Protein AF-A0A7G6T5M0-F1 (afdb_monomer_lite)

InterPro domains:
  IPR036237 Xylose isomerase-like superfamily [SSF51658] (1-96)

Sequence (102 aa):
MHDTFHHHIAGEAEFFPEWTGIVHISGVVDPSLAPEEMKDGHRILVDEADRLWNVEQIKTLVAMGYKGAYSYECFAPSVHADENIEASLKTSIKLIENSAAQ

pLDDT: mean 96.94, std 5.05, range [55.69, 98.81]

Secondary structure (DSSP, 8-state):
-EEHHHHHHTT-----GGG-S-EEE-B---TT--GGG--GGG-B---TT-SS-HHHHHHHHHHTT--S-EEE----HHHHT-TTHHHHHHHHHHHHHHHHT-

Radius of gyration: 13.18 Å; chains: 1; bounding box: 34×26×32 Å

Organism: NCBI:txid28104

Foldseek 3Di:
DAELLVCQLVVHDDDDLVPDQEYEDFFAQPPVDDSPRDDLQRTHQDDPRGPSPRLVNVLVSVVVPRDHYYHYDHDHVCCVPDPPNVVVNVNSVVRSVVSNVD

Structure (mmCIF, N/CA/C/O backbone):
data_AF-A0A7G6T5M0-F1
#
_entry.id   AF-A0A7G6T5M0-F1
#
loop_
_atom_site.group_PDB
_atom_site.id
_atom_site.type_symbol
_atom_site.label_atom_id
_atom_site.label_alt_id
_atom_site.label_comp_id
_atom_site.label_asym_id
_atom_site.label_entity_id
_atom_site.label_seq_id
_atom_site.pdbx_PDB_ins_code
_atom_site.Cartn_x
_atom_site.Cartn_y
_atom_site.Cartn_z
_atom_site.occupancy
_atom_site.B_iso_or_equiv
_atom_site.auth_seq_id
_atom_site.auth_comp_id
_atom_site.auth_asym_id
_atom_site.auth_atom_id
_atom_site.pdbx_PDB_model_num
ATOM 1 N N . MET A 1 1 ? -3.849 -12.508 6.252 1.00 93.00 1 MET A N 1
ATOM 2 C CA . MET A 1 1 ? -3.062 -11.320 5.858 1.00 93.00 1 MET A CA 1
ATOM 3 C C . MET A 1 1 ? -3.775 -10.723 4.667 1.00 93.00 1 MET A C 1
ATOM 5 O O . MET A 1 1 ? -4.184 -11.500 3.815 1.00 93.00 1 MET A O 1
ATOM 9 N N . HIS A 1 2 ? -3.946 -9.406 4.635 1.00 98.38 2 HIS A N 1
ATOM 10 C CA . HIS A 1 2 ? -4.407 -8.691 3.443 1.00 98.38 2 HIS A CA 1
ATOM 11 C C . HIS A 1 2 ? -3.209 -7.942 2.874 1.00 98.38 2 HIS A C 1
ATOM 13 O O . HIS A 1 2 ? -2.571 -7.196 3.605 1.00 98.38 2 HIS A O 1
ATOM 19 N N . ASP A 1 3 ? -2.878 -8.148 1.612 1.00 98.56 3 ASP A N 1
ATOM 20 C CA . ASP A 1 3 ? -1.815 -7.409 0.932 1.00 98.56 3 ASP A CA 1
ATOM 21 C C . ASP A 1 3 ? -2.456 -6.670 -0.239 1.00 98.56 3 ASP A C 1
ATOM 23 O O . ASP A 1 3 ? -3.070 -7.302 -1.101 1.00 98.56 3 ASP A O 1
ATOM 27 N N . THR A 1 4 ? -2.351 -5.339 -0.249 1.00 98.56 4 THR A N 1
ATOM 28 C CA . THR A 1 4 ? -3.034 -4.509 -1.245 1.00 98.56 4 THR A CA 1
ATOM 29 C C . THR A 1 4 ? -2.549 -4.756 -2.668 1.00 98.56 4 THR A C 1
ATOM 31 O O . THR A 1 4 ? -3.347 -4.650 -3.600 1.00 98.56 4 THR A O 1
ATOM 34 N N . PHE A 1 5 ? -1.282 -5.144 -2.840 1.00 98.62 5 PHE A N 1
ATOM 35 C CA . PHE A 1 5 ? -0.720 -5.522 -4.131 1.00 98.62 5 PHE A CA 1
ATOM 36 C C . PHE A 1 5 ? -1.321 -6.840 -4.616 1.00 98.62 5 PHE A C 1
ATOM 38 O O . PHE A 1 5 ? -1.880 -6.895 -5.709 1.00 98.62 5 PHE A O 1
ATOM 45 N N . HIS A 1 6 ? -1.265 -7.885 -3.786 1.00 98.38 6 HIS A N 1
ATOM 46 C CA . HIS A 1 6 ? -1.775 -9.209 -4.152 1.00 98.38 6 HIS A CA 1
ATOM 47 C C . HIS A 1 6 ? -3.292 -9.214 -4.361 1.00 98.38 6 HIS A C 1
ATOM 49 O O . HIS A 1 6 ? -3.777 -9.845 -5.297 1.00 98.38 6 HIS A O 1
ATOM 55 N N . HIS A 1 7 ? -4.032 -8.481 -3.528 1.00 98.31 7 HIS A N 1
ATOM 56 C CA . HIS A 1 7 ? -5.474 -8.310 -3.680 1.00 98.31 7 HIS A CA 1
ATOM 57 C C . HIS A 1 7 ? -5.817 -7.646 -5.024 1.00 98.31 7 HIS A C 1
ATOM 59 O O . HIS A 1 7 ? -6.681 -8.139 -5.748 1.00 98.31 7 HIS A O 1
ATOM 65 N N . HIS A 1 8 ? -5.079 -6.593 -5.406 1.00 98.00 8 HIS A N 1
ATOM 66 C CA . HIS A 1 8 ? -5.267 -5.906 -6.684 1.00 98.00 8 HIS A CA 1
ATOM 67 C C . HIS A 1 8 ? -4.986 -6.813 -7.889 1.00 98.00 8 HIS A C 1
ATOM 69 O O . HIS A 1 8 ? -5.839 -6.946 -8.764 1.00 98.00 8 HIS A O 1
ATOM 75 N N . ILE A 1 9 ? -3.813 -7.455 -7.949 1.00 97.06 9 ILE A N 1
ATOM 76 C CA . ILE A 1 9 ? -3.435 -8.264 -9.123 1.00 97.06 9 ILE A CA 1
ATOM 77 C C . ILE A 1 9 ? -4.269 -9.543 -9.258 1.00 97.06 9 ILE A C 1
ATOM 79 O O . ILE A 1 9 ? -4.402 -10.072 -10.357 1.00 97.06 9 ILE A O 1
ATOM 83 N N . ALA A 1 10 ? -4.841 -10.043 -8.158 1.00 96.50 10 ALA A N 1
ATOM 84 C CA . ALA A 1 10 ? -5.770 -11.167 -8.191 1.00 96.50 10 ALA A CA 1
ATOM 85 C C . ALA A 1 10 ? -7.157 -10.773 -8.731 1.00 96.50 10 ALA A C 1
ATOM 87 O O . ALA A 1 10 ? -7.953 -11.658 -9.041 1.00 96.50 10 ALA A O 1
ATOM 88 N N . GLY A 1 11 ? -7.459 -9.472 -8.831 1.00 94.88 11 GLY A N 1
ATOM 89 C CA . GLY A 1 11 ? -8.803 -8.985 -9.139 1.00 94.88 11 GLY A CA 1
ATOM 90 C C . GLY A 1 11 ? -9.829 -9.385 -8.075 1.00 94.88 11 GLY A C 1
ATOM 91 O O . GLY A 1 11 ? -11.004 -9.556 -8.397 1.00 94.88 11 GLY A O 1
ATOM 92 N N . GLU A 1 12 ? -9.378 -9.587 -6.834 1.00 93.38 12 GLU A N 1
ATOM 93 C CA . GLU A 1 12 ? -10.237 -9.985 -5.723 1.00 93.38 12 GLU A CA 1
ATOM 94 C C . GLU A 1 12 ? -11.170 -8.828 -5.340 1.00 93.38 12 GLU A C 1
ATOM 96 O O . GLU A 1 12 ? -10.791 -7.659 -5.390 1.00 93.38 12 GLU A O 1
ATOM 101 N N . ALA A 1 13 ? -12.405 -9.157 -4.968 1.00 93.94 13 ALA A N 1
ATOM 102 C CA . ALA A 1 13 ? -13.411 -8.189 -4.538 1.00 93.94 13 ALA A CA 1
ATOM 103 C C . ALA A 1 13 ? -13.820 -8.389 -3.072 1.00 93.94 13 ALA A C 1
ATOM 105 O O . ALA A 1 13 ? -14.414 -7.493 -2.467 1.00 93.94 13 ALA A O 1
ATOM 106 N N . GLU A 1 14 ? -13.532 -9.558 -2.497 1.00 97.06 14 GLU A N 1
ATOM 107 C CA . GLU A 1 14 ? -13.906 -9.902 -1.133 1.00 97.06 14 GLU A CA 1
ATOM 1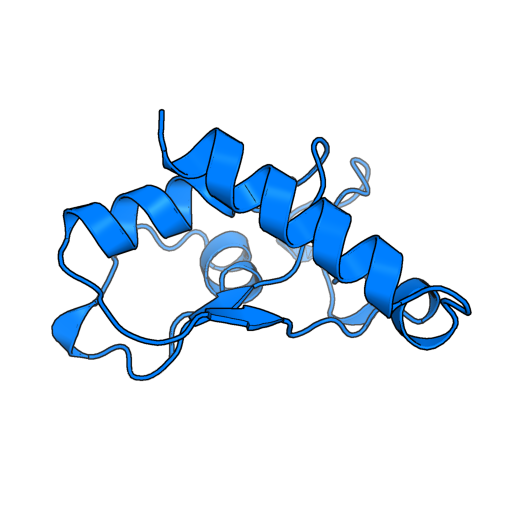08 C C . GLU A 1 14 ? -12.855 -9.439 -0.113 1.00 97.06 14 GLU A C 1
ATOM 110 O O . GLU A 1 14 ? -11.645 -9.547 -0.312 1.00 97.06 14 GLU A O 1
ATOM 115 N N . PHE A 1 15 ? -13.334 -8.945 1.031 1.00 98.19 15 PHE A N 1
ATOM 116 C CA . PHE A 1 15 ? -12.506 -8.489 2.145 1.00 98.19 15 PHE A CA 1
ATOM 117 C C . PHE A 1 15 ? -12.866 -9.266 3.410 1.00 98.19 15 PHE A C 1
ATOM 119 O O . PHE A 1 15 ? -14.039 -9.442 3.739 1.00 98.19 15 PHE A O 1
ATOM 126 N N . PHE A 1 16 ? -11.849 -9.675 4.168 1.00 97.19 16 PHE A N 1
ATOM 127 C CA . PHE A 1 16 ? -12.013 -10.519 5.356 1.00 97.19 16 PHE A CA 1
ATOM 128 C C . PHE A 1 16 ? -11.380 -9.871 6.598 1.00 97.19 16 PHE A C 1
ATOM 130 O O . PHE A 1 16 ? -10.391 -10.385 7.132 1.00 97.19 16 PHE A O 1
ATOM 137 N N . PRO A 1 17 ? -11.901 -8.729 7.080 1.00 96.88 17 PRO A N 1
ATOM 138 C CA . PRO A 1 17 ? -11.287 -7.968 8.171 1.00 96.88 17 PRO A CA 1
ATOM 139 C C . PRO A 1 17 ? -11.199 -8.757 9.485 1.00 96.88 17 PRO A C 1
ATOM 141 O O . PRO A 1 17 ? -10.202 -8.636 10.190 1.00 96.88 17 PRO A O 1
ATOM 144 N N . GLU A 1 18 ? -12.185 -9.607 9.795 1.00 97.06 18 GLU A N 1
ATOM 145 C CA . GLU A 1 18 ? -12.198 -10.429 11.018 1.00 97.06 18 GLU A CA 1
ATOM 146 C C . GLU A 1 18 ? -11.100 -11.505 11.038 1.00 97.06 18 GLU A C 1
ATOM 148 O O . GLU A 1 18 ? -10.659 -11.927 12.107 1.00 97.06 18 GLU A O 1
ATOM 153 N N . TRP A 1 19 ? -10.639 -11.943 9.863 1.00 97.12 19 TRP A N 1
ATOM 154 C CA . TRP A 1 19 ? -9.579 -12.950 9.706 1.00 97.12 19 TRP A CA 1
ATOM 155 C C . TRP A 1 19 ? -8.242 -12.336 9.273 1.00 97.12 19 TRP A C 1
ATOM 157 O O . TRP A 1 19 ? -7.246 -13.037 9.070 1.00 97.12 19 TRP A O 1
ATOM 167 N N . THR A 1 20 ? -8.193 -11.012 9.144 1.00 98.00 20 THR A N 1
ATOM 168 C CA . THR A 1 20 ? -6.981 -10.282 8.791 1.00 98.00 20 THR A CA 1
ATOM 169 C C . THR A 1 20 ? -6.226 -9.916 10.062 1.00 98.00 20 THR A C 1
ATOM 171 O O . THR A 1 20 ? -6.697 -9.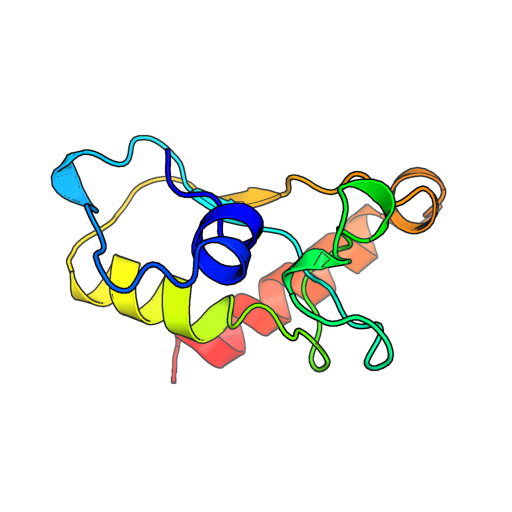130 10.872 1.00 98.00 20 THR A O 1
ATOM 174 N N . GLY A 1 21 ? -5.033 -10.489 10.250 1.00 98.00 21 GLY A N 1
ATOM 175 C CA . GLY A 1 21 ? -4.150 -10.136 11.372 1.00 98.00 21 GLY A CA 1
ATOM 176 C C . GLY A 1 21 ? -3.277 -8.898 11.125 1.00 98.00 21 GLY A C 1
ATOM 177 O O . GLY A 1 21 ? -2.901 -8.216 12.073 1.00 98.00 21 GLY A O 1
ATOM 178 N N . ILE A 1 22 ? -2.944 -8.619 9.861 1.00 98.50 22 ILE A N 1
ATOM 179 C CA . ILE A 1 22 ? -2.158 -7.460 9.420 1.00 98.50 22 ILE A CA 1
ATOM 180 C C . ILE A 1 22 ? -2.500 -7.130 7.964 1.00 98.50 22 ILE A C 1
ATOM 182 O O . ILE A 1 22 ? -2.805 -8.048 7.185 1.00 98.50 22 ILE A O 1
ATOM 186 N N . VAL A 1 23 ? -2.422 -5.844 7.616 1.00 98.69 23 VAL A N 1
ATOM 187 C CA . VAL A 1 23 ? -2.517 -5.356 6.238 1.00 98.69 23 VAL A CA 1
ATOM 188 C C . VAL A 1 23 ? -1.140 -4.890 5.775 1.00 98.69 23 VAL A C 1
ATOM 190 O O . VAL A 1 23 ? -0.524 -4.041 6.421 1.00 98.69 23 VAL A O 1
ATOM 193 N N . HIS A 1 24 ? -0.660 -5.435 4.665 1.00 98.81 24 HIS A N 1
ATOM 194 C CA . HIS A 1 24 ? 0.518 -4.942 3.964 1.00 98.81 24 HIS A CA 1
ATOM 195 C C . HIS A 1 24 ? 0.098 -3.951 2.881 1.00 98.81 24 HIS A C 1
ATOM 197 O O . HIS A 1 24 ? -0.830 -4.220 2.117 1.00 98.81 24 HIS A O 1
ATOM 203 N N . ILE A 1 25 ? 0.780 -2.808 2.837 1.00 98.75 25 ILE A N 1
ATOM 204 C CA . ILE A 1 25 ? 0.560 -1.745 1.858 1.00 98.75 25 ILE A CA 1
ATOM 205 C C . ILE A 1 25 ? 1.831 -1.488 1.052 1.00 98.75 25 ILE A C 1
ATOM 207 O O . ILE A 1 25 ? 2.948 -1.504 1.569 1.00 98.75 25 ILE A O 1
ATOM 211 N N . SER A 1 26 ? 1.655 -1.229 -0.234 1.00 98.75 26 SER A N 1
ATOM 212 C CA . SER A 1 26 ? 2.692 -0.756 -1.151 1.00 98.75 26 SER A CA 1
ATOM 213 C C . SER A 1 26 ? 2.005 -0.079 -2.330 1.00 98.75 26 SER A C 1
ATOM 215 O O . SER A 1 26 ? 0.847 -0.393 -2.589 1.00 98.75 26 SER A O 1
ATOM 217 N N . GLY A 1 27 ? 2.683 0.831 -3.023 1.00 98.62 27 GLY A N 1
ATOM 218 C CA . GLY A 1 27 ? 2.188 1.483 -4.235 1.00 98.62 27 GLY A CA 1
ATOM 219 C C . GLY A 1 27 ? 2.802 0.895 -5.504 1.00 98.62 27 GLY A C 1
ATOM 220 O O . GLY A 1 27 ? 3.912 0.362 -5.475 1.00 98.62 27 GLY A O 1
ATOM 221 N N . VAL A 1 28 ? 2.100 1.024 -6.628 1.00 98.69 28 VAL A N 1
ATOM 222 C CA . VAL A 1 28 ? 2.650 0.835 -7.983 1.00 98.69 28 VAL A CA 1
ATOM 223 C C . VAL A 1 28 ? 2.146 1.978 -8.850 1.00 98.69 28 VAL A C 1
ATOM 225 O O . VAL A 1 28 ? 0.943 2.219 -8.905 1.00 98.69 28 VAL A O 1
ATOM 228 N N . VAL A 1 29 ? 3.060 2.660 -9.543 1.00 98.50 29 VAL A N 1
ATOM 229 C CA . VAL A 1 29 ? 2.751 3.904 -10.275 1.00 98.50 29 VAL A CA 1
ATOM 230 C C . VAL A 1 29 ? 3.030 3.828 -11.771 1.00 98.50 29 VAL A C 1
ATOM 232 O O . VAL A 1 29 ? 2.502 4.639 -12.523 1.00 98.50 29 VAL A O 1
ATOM 235 N N . ASP A 1 30 ? 3.839 2.865 -12.230 1.00 98.00 30 ASP A N 1
ATOM 236 C CA . ASP A 1 30 ? 4.205 2.746 -13.646 1.00 98.00 30 ASP A CA 1
ATOM 237 C C . ASP A 1 30 ? 2.952 2.452 -14.483 1.00 98.00 30 ASP A C 1
ATOM 239 O O . ASP A 1 30 ? 2.404 1.358 -14.351 1.00 98.00 30 ASP A O 1
ATOM 243 N N . PRO A 1 31 ? 2.474 3.377 -15.337 1.00 97.44 31 PRO A N 1
ATOM 244 C CA . PRO A 1 31 ? 1.223 3.209 -16.070 1.00 97.44 31 PRO A CA 1
ATOM 245 C C . PRO A 1 31 ? 1.343 2.243 -17.255 1.00 97.44 31 PRO A C 1
ATOM 247 O O . PRO A 1 31 ? 0.323 1.887 -17.840 1.00 97.44 31 PRO A O 1
ATOM 250 N N . SER A 1 32 ? 2.560 1.835 -17.629 1.00 97.94 32 SER A N 1
ATOM 251 C CA . SER A 1 32 ? 2.791 0.924 -18.754 1.00 97.94 32 SER A CA 1
ATOM 252 C C . SER A 1 32 ? 2.493 -0.537 -18.421 1.00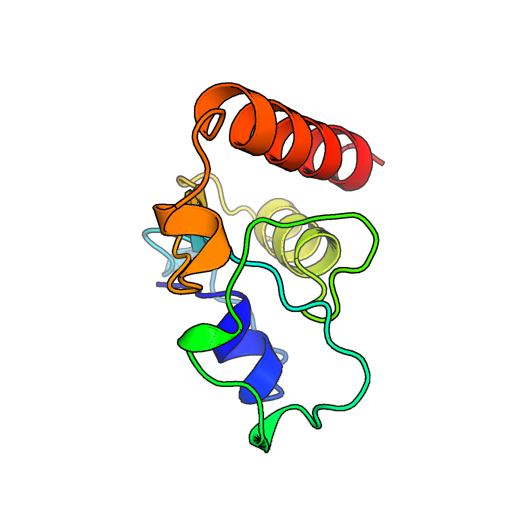 97.94 32 SER A C 1
ATOM 254 O O . SER A 1 32 ? 2.284 -1.326 -19.338 1.00 97.94 32 SER A O 1
ATOM 256 N N . LEU A 1 33 ? 2.431 -0.883 -17.131 1.00 97.56 33 LEU A N 1
ATOM 257 C CA . LEU A 1 33 ? 2.207 -2.250 -16.666 1.00 97.56 33 LEU A CA 1
ATOM 258 C C . LEU A 1 33 ? 0.715 -2.598 -16.623 1.00 97.56 33 LEU A C 1
ATOM 260 O O . LEU A 1 33 ? -0.077 -1.913 -15.959 1.00 97.56 33 LEU A O 1
ATOM 264 N N . ALA A 1 34 ? 0.336 -3.712 -17.240 1.00 96.88 34 ALA A N 1
ATOM 265 C CA . ALA A 1 34 ? -0.888 -4.424 -16.889 1.00 96.88 34 ALA A CA 1
ATOM 266 C C . ALA A 1 34 ? -0.764 -5.054 -15.482 1.00 96.88 34 ALA A C 1
ATOM 268 O O . ALA A 1 34 ? 0.360 -5.283 -15.019 1.00 96.88 34 ALA A O 1
ATOM 269 N N . PRO A 1 35 ? -1.877 -5.344 -14.778 1.00 95.38 35 PRO A N 1
ATOM 270 C CA . PRO A 1 35 ? -1.832 -5.966 -13.451 1.00 95.38 35 PRO A CA 1
ATOM 271 C C . PRO A 1 35 ? -0.976 -7.241 -13.396 1.00 95.38 35 PRO A C 1
ATOM 273 O O . PRO A 1 35 ? -0.201 -7.423 -12.462 1.00 95.38 35 PRO A O 1
ATOM 276 N N . GLU A 1 36 ? -1.027 -8.081 -14.432 1.00 95.88 36 GLU A N 1
ATOM 277 C CA . GLU A 1 36 ? -0.281 -9.343 -14.513 1.00 95.88 36 GLU A CA 1
ATOM 278 C C . GLU A 1 36 ? 1.230 -9.146 -14.746 1.00 95.88 36 GLU A C 1
ATOM 280 O O . GLU A 1 36 ? 2.024 -10.072 -14.571 1.00 95.88 36 GLU A O 1
ATOM 285 N N . GLU A 1 37 ? 1.643 -7.944 -15.152 1.00 97.94 37 GLU A N 1
ATOM 286 C CA . GLU A 1 37 ? 3.045 -7.572 -15.374 1.00 97.94 37 GLU A CA 1
ATOM 287 C C . GLU A 1 37 ? 3.677 -6.924 -14.137 1.00 97.94 37 GLU A C 1
ATOM 289 O O . GLU A 1 37 ? 4.906 -6.785 -14.057 1.00 97.94 37 GLU A O 1
ATOM 294 N N . MET A 1 38 ? 2.852 -6.538 -13.160 1.00 98.31 38 MET A N 1
ATOM 295 C CA . MET A 1 38 ? 3.323 -6.017 -11.890 1.00 98.31 38 MET A CA 1
ATOM 296 C C . MET A 1 38 ? 4.079 -7.111 -11.123 1.00 98.31 38 MET A C 1
ATOM 298 O O . MET A 1 38 ? 3.739 -8.289 -11.137 1.00 98.31 38 MET A O 1
ATOM 302 N N . LYS A 1 39 ? 5.161 -6.718 -10.455 1.00 97.94 39 LYS A N 1
ATOM 303 C CA . LYS A 1 39 ? 6.112 -7.605 -9.776 1.00 97.94 39 LYS A CA 1
ATOM 304 C C . LYS A 1 39 ? 6.578 -6.903 -8.520 1.00 97.94 39 LYS A C 1
ATOM 306 O O . LYS A 1 39 ? 6.483 -5.678 -8.444 1.00 97.94 39 LYS A O 1
ATOM 311 N N . ASP A 1 40 ? 7.174 -7.651 -7.599 1.00 97.69 40 ASP A N 1
ATOM 312 C CA . ASP A 1 40 ? 7.667 -7.083 -6.345 1.00 97.69 40 ASP A CA 1
ATOM 313 C C . ASP A 1 40 ? 8.590 -5.878 -6.566 1.00 97.69 40 ASP A C 1
ATOM 315 O O . ASP A 1 40 ? 8.423 -4.849 -5.923 1.00 97.69 40 ASP A O 1
ATOM 319 N N . GLY A 1 41 ? 9.479 -5.919 -7.563 1.00 98.00 41 GLY A N 1
ATOM 320 C CA . GLY A 1 41 ? 10.371 -4.794 -7.877 1.00 98.00 41 GLY A CA 1
ATOM 321 C C . GLY A 1 41 ? 9.674 -3.469 -8.235 1.00 98.00 41 GLY A C 1
ATOM 322 O O . GLY A 1 41 ? 10.334 -2.433 -8.233 1.00 98.00 41 GLY A O 1
ATOM 323 N N . HIS A 1 42 ? 8.368 -3.479 -8.516 1.00 98.56 42 HIS A N 1
ATOM 324 C CA . HIS A 1 42 ? 7.564 -2.281 -8.773 1.00 98.56 42 HIS A CA 1
ATOM 325 C C . HIS A 1 42 ? 6.906 -1.708 -7.504 1.00 98.56 42 HIS A C 1
ATOM 327 O O . HIS A 1 42 ? 6.366 -0.606 -7.551 1.00 98.56 42 HIS A O 1
ATOM 333 N N . ARG A 1 43 ? 6.940 -2.439 -6.381 1.00 98.69 43 ARG A N 1
ATOM 334 C CA . ARG A 1 43 ? 6.266 -2.086 -5.124 1.00 98.69 43 ARG A CA 1
ATOM 335 C C . ARG A 1 43 ? 7.044 -1.003 -4.379 1.00 98.69 43 ARG A C 1
ATOM 337 O O . ARG A 1 43 ? 8.061 -1.288 -3.738 1.00 98.69 43 ARG A O 1
ATOM 344 N N . ILE A 1 44 ? 6.551 0.228 -4.466 1.00 98.75 44 ILE A N 1
ATOM 345 C CA . ILE A 1 44 ? 7.093 1.437 -3.832 1.00 98.75 44 ILE A CA 1
ATOM 346 C C . ILE A 1 44 ? 6.241 1.875 -2.622 1.00 98.75 44 ILE A C 1
ATOM 348 O O . ILE A 1 44 ? 5.348 1.143 -2.190 1.00 98.75 44 ILE A O 1
ATOM 352 N N . LEU A 1 45 ? 6.522 3.051 -2.046 1.00 98.75 45 LEU A N 1
ATOM 353 C CA . LEU A 1 45 ? 5.612 3.720 -1.104 1.00 98.75 45 LEU A CA 1
ATOM 354 C C . LEU A 1 45 ? 4.331 4.183 -1.823 1.00 98.75 45 LEU A C 1
ATOM 356 O O . LEU A 1 45 ? 4.319 4.319 -3.042 1.00 98.75 45 LEU A O 1
ATOM 360 N N . VAL A 1 46 ? 3.252 4.414 -1.077 1.00 98.69 46 VAL A N 1
ATOM 361 C CA . VAL A 1 46 ? 1.977 4.860 -1.654 1.00 98.69 46 VAL A CA 1
ATOM 362 C C . VAL A 1 46 ? 2.052 6.363 -1.922 1.00 98.69 46 VAL A C 1
ATOM 364 O O . VAL A 1 46 ? 2.352 7.150 -1.025 1.00 98.69 46 VAL A O 1
ATOM 367 N N . ASP A 1 47 ? 1.748 6.775 -3.145 1.00 97.81 47 ASP A N 1
ATOM 368 C CA . ASP A 1 47 ? 1.630 8.183 -3.511 1.00 97.81 47 ASP A CA 1
ATOM 369 C C . ASP A 1 47 ? 0.317 8.457 -4.261 1.00 97.81 4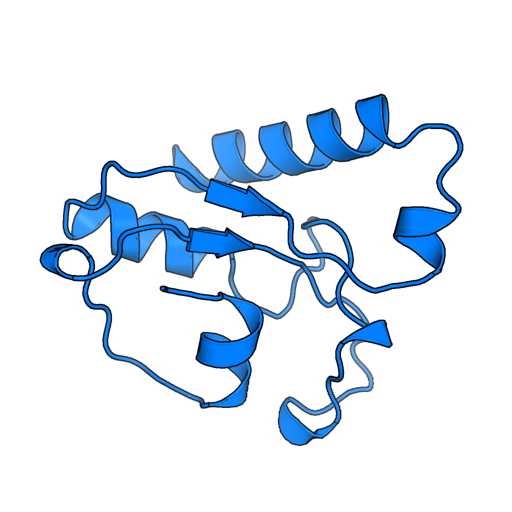7 ASP A C 1
ATOM 371 O O . ASP A 1 47 ? -0.565 7.604 -4.365 1.00 97.81 47 ASP A O 1
ATOM 375 N N . GLU A 1 48 ? 0.160 9.685 -4.742 1.00 96.88 48 GLU A N 1
ATOM 376 C CA . GLU A 1 48 ? -1.024 10.147 -5.473 1.00 96.88 48 GLU A CA 1
ATOM 377 C C . GLU A 1 48 ? -1.233 9.472 -6.836 1.00 96.88 48 GLU A C 1
ATOM 379 O O . GLU A 1 48 ? -2.335 9.536 -7.380 1.00 96.88 48 GLU A O 1
ATOM 384 N N . ALA A 1 49 ? -0.200 8.830 -7.383 1.00 97.88 49 ALA A N 1
ATOM 385 C CA . ALA A 1 49 ? -0.252 8.083 -8.631 1.00 97.88 49 ALA A CA 1
ATOM 386 C C . ALA A 1 49 ? -0.482 6.578 -8.402 1.00 97.88 49 ALA A C 1
ATOM 388 O O . ALA A 1 49 ? -0.381 5.801 -9.357 1.00 97.88 49 ALA A O 1
ATOM 389 N N . ASP A 1 50 ? -0.781 6.155 -7.166 1.00 98.25 50 ASP A N 1
ATOM 390 C CA . ASP A 1 50 ? -1.051 4.758 -6.836 1.00 98.25 50 ASP A CA 1
ATOM 391 C C . ASP A 1 50 ? -2.137 4.156 -7.736 1.00 98.25 50 ASP A C 1
ATOM 393 O O . ASP A 1 50 ? -3.247 4.672 -7.867 1.00 98.25 50 ASP A O 1
ATOM 397 N N . ARG A 1 51 ? -1.812 3.010 -8.335 1.00 98.25 51 ARG A N 1
ATOM 398 C CA . ARG A 1 51 ? -2.714 2.250 -9.207 1.00 98.25 51 ARG A CA 1
ATOM 399 C C . ARG A 1 51 ? -3.373 1.071 -8.500 1.00 98.25 51 ARG A C 1
ATOM 401 O O . ARG A 1 51 ? -4.238 0.426 -9.090 1.00 98.25 51 ARG A O 1
ATOM 408 N N . LEU A 1 52 ? -2.970 0.777 -7.264 1.00 98.25 52 LEU A N 1
ATOM 409 C CA . LEU A 1 52 ? -3.450 -0.379 -6.508 1.00 98.25 52 LEU A CA 1
ATOM 410 C C . LEU A 1 52 ? -4.702 -0.080 -5.684 1.00 98.25 52 LEU A C 1
ATOM 412 O O . LEU A 1 52 ? -5.251 -0.998 -5.077 1.00 98.25 52 LEU A O 1
ATOM 416 N N . TRP A 1 53 ? -5.186 1.166 -5.689 1.00 97.50 53 TRP A N 1
ATOM 417 C CA . TRP A 1 53 ? -6.370 1.585 -4.935 1.00 97.50 53 TRP A CA 1
ATOM 418 C C . TRP A 1 53 ? -6.183 1.401 -3.424 1.00 97.50 53 TRP A C 1
ATOM 420 O O . TRP A 1 53 ? -7.090 0.957 -2.718 1.00 97.50 53 TRP A O 1
ATOM 430 N N . ASN A 1 54 ? -4.983 1.694 -2.907 1.00 98.50 54 ASN A N 1
ATOM 431 C CA . ASN A 1 54 ? -4.673 1.498 -1.490 1.00 98.50 54 ASN A CA 1
ATOM 432 C C . ASN A 1 54 ? -5.665 2.241 -0.586 1.00 98.50 54 ASN A C 1
ATOM 434 O O . ASN A 1 54 ? -6.129 1.676 0.401 1.00 98.50 54 ASN A O 1
ATOM 438 N N . VAL A 1 55 ? -6.017 3.487 -0.919 1.00 98.06 55 VAL A N 1
ATOM 439 C CA . VAL A 1 55 ? -6.945 4.295 -0.112 1.00 98.06 55 VAL A CA 1
ATOM 440 C C . VAL A 1 55 ? -8.322 3.636 -0.041 1.00 98.06 55 VAL A C 1
ATOM 442 O O . VAL A 1 55 ? -8.900 3.534 1.038 1.00 98.06 55 VAL A O 1
ATOM 445 N N . GLU A 1 56 ? -8.847 3.152 -1.160 1.00 97.81 56 GLU A N 1
ATOM 446 C CA . GLU A 1 56 ? -10.164 2.526 -1.251 1.00 97.81 56 GLU A CA 1
ATOM 447 C C . GLU A 1 56 ? -10.190 1.162 -0.559 1.00 97.81 56 GLU A C 1
ATOM 449 O O . GLU A 1 56 ? -11.145 0.856 0.161 1.00 97.81 56 GLU A O 1
ATOM 454 N N . GLN A 1 57 ? -9.123 0.369 -0.699 1.00 98.25 57 GLN A N 1
ATOM 455 C CA . GLN A 1 57 ? -8.959 -0.877 0.050 1.00 98.25 57 GLN A CA 1
ATOM 456 C C . GLN A 1 57 ? -8.935 -0.610 1.564 1.00 98.25 57 GLN A C 1
ATOM 458 O O . GLN A 1 57 ? -9.650 -1.270 2.320 1.00 98.25 57 GLN A O 1
ATOM 463 N N . ILE A 1 58 ? -8.180 0.399 2.017 1.00 98.12 58 ILE A N 1
ATOM 464 C CA . ILE A 1 58 ? -8.113 0.807 3.430 1.00 98.12 58 ILE A CA 1
ATOM 465 C C . ILE A 1 58 ? -9.484 1.279 3.927 1.00 98.12 58 ILE A C 1
ATOM 467 O O . ILE A 1 58 ? -9.936 0.832 4.982 1.00 98.12 58 ILE A O 1
ATOM 471 N N . LYS A 1 59 ? -10.183 2.135 3.169 1.00 97.88 59 LYS A N 1
ATOM 472 C CA . LYS A 1 59 ? -11.541 2.591 3.509 1.00 97.88 59 LYS A CA 1
ATOM 473 C C . LYS A 1 59 ? -12.502 1.419 3.665 1.00 97.88 59 LYS A C 1
ATOM 475 O O . LYS A 1 59 ? -13.258 1.383 4.632 1.00 97.88 59 LYS A O 1
ATOM 480 N N . THR A 1 60 ? -12.440 0.450 2.755 1.00 97.88 60 THR A N 1
ATOM 481 C CA . THR A 1 60 ? -13.285 -0.751 2.791 1.00 97.88 60 THR A CA 1
ATOM 482 C C . THR A 1 60 ? -12.995 -1.590 4.032 1.00 97.88 60 THR A C 1
ATOM 484 O O . THR A 1 60 ? -13.911 -1.899 4.793 1.00 97.88 60 THR A O 1
ATOM 487 N N . LEU A 1 61 ? -11.720 -1.876 4.312 1.00 98.00 61 LEU A N 1
ATOM 488 C CA . LEU A 1 61 ? -11.301 -2.612 5.507 1.00 98.00 61 LEU A CA 1
ATOM 489 C C . LEU A 1 61 ? -11.764 -1.925 6.799 1.00 98.00 61 LEU A C 1
ATOM 491 O O . LEU A 1 61 ? -12.328 -2.581 7.676 1.00 98.00 61 LEU A O 1
ATOM 495 N N . VAL A 1 62 ? -11.568 -0.608 6.912 1.00 96.81 62 VAL A N 1
ATOM 496 C CA . VAL A 1 62 ? -12.000 0.182 8.076 1.00 96.81 62 VAL A CA 1
ATOM 497 C C . VAL A 1 62 ? -13.522 0.177 8.214 1.00 96.81 62 VAL A C 1
ATOM 499 O O . VAL A 1 62 ? -14.030 -0.062 9.311 1.00 96.81 62 VAL A O 1
ATOM 502 N N . ALA A 1 63 ? -14.259 0.387 7.120 1.00 97.25 63 ALA A N 1
ATOM 503 C CA . ALA A 1 63 ? -15.721 0.372 7.117 1.00 97.25 63 ALA A CA 1
ATOM 504 C C . ALA A 1 63 ? -16.289 -0.997 7.526 1.00 97.25 63 ALA A C 1
ATOM 506 O O . ALA A 1 63 ? -17.310 -1.063 8.209 1.00 97.25 63 ALA A O 1
ATOM 507 N N . MET A 1 64 ? -15.597 -2.082 7.172 1.00 97.44 64 MET A N 1
ATOM 508 C CA . MET A 1 64 ? -15.943 -3.444 7.584 1.00 97.44 64 MET A CA 1
ATOM 509 C C . MET A 1 64 ? -15.385 -3.825 8.970 1.00 97.44 64 MET A C 1
ATOM 511 O O . MET A 1 64 ? -15.536 -4.963 9.409 1.00 97.44 64 MET A O 1
ATOM 515 N N . GLY A 1 65 ? -14.772 -2.882 9.692 1.00 97.44 65 GLY A N 1
ATOM 516 C CA . GLY A 1 65 ? -14.413 -3.034 11.101 1.00 97.44 65 GLY A CA 1
ATOM 517 C C . GLY A 1 65 ? -12.986 -3.504 11.382 1.00 97.44 65 GLY A C 1
ATOM 518 O O . GLY A 1 65 ? -12.691 -3.831 12.534 1.00 97.44 65 GLY A O 1
ATOM 519 N N . TYR A 1 66 ? -12.087 -3.514 10.392 1.00 97.94 66 TYR A N 1
ATOM 520 C CA . TYR A 1 66 ? -10.670 -3.785 10.634 1.00 97.94 66 TYR A CA 1
ATOM 521 C C . TYR A 1 66 ? -10.046 -2.699 11.522 1.00 97.94 66 TYR A C 1
ATOM 523 O O . TYR A 1 66 ? -10.151 -1.504 11.247 1.00 97.94 66 TYR A O 1
ATOM 531 N N . LYS A 1 67 ? -9.373 -3.123 12.597 1.00 96.75 67 LYS A N 1
ATOM 532 C CA . LYS A 1 67 ? -8.715 -2.248 13.591 1.00 96.75 67 LYS A CA 1
ATOM 533 C C . LYS A 1 67 ? -7.246 -2.616 13.828 1.00 96.75 67 LYS A C 1
ATOM 535 O O . LYS A 1 67 ? -6.650 -2.165 14.803 1.00 96.75 67 LYS A O 1
ATOM 540 N N . GLY A 1 68 ? -6.700 -3.503 12.997 1.00 97.50 68 GLY A N 1
ATOM 541 C CA . GLY A 1 68 ? -5.324 -3.973 13.115 1.00 97.50 68 GLY A CA 1
ATOM 542 C C . GLY A 1 68 ? -4.312 -2.999 12.511 1.00 97.50 68 GLY A C 1
ATOM 543 O O . GLY A 1 68 ? -4.646 -1.893 12.088 1.00 97.50 68 GLY A O 1
ATOM 544 N N . ALA A 1 69 ? -3.053 -3.428 12.471 1.00 98.00 69 ALA A N 1
ATOM 545 C CA . ALA A 1 69 ? -1.957 -2.622 11.948 1.00 98.00 69 ALA A CA 1
ATOM 546 C C . ALA A 1 69 ? -1.911 -2.617 10.411 1.00 98.00 69 ALA A C 1
ATOM 548 O O . ALA A 1 69 ? -2.288 -3.594 9.755 1.00 98.00 69 ALA A O 1
ATOM 549 N N . TYR A 1 70 ? -1.371 -1.528 9.869 1.00 98.44 70 TYR A N 1
ATOM 550 C CA . TYR A 1 70 ? -0.935 -1.408 8.482 1.00 98.44 70 TYR A CA 1
ATOM 551 C C . TYR A 1 70 ? 0.593 -1.323 8.466 1.00 98.44 70 TYR A C 1
ATOM 553 O O . TYR A 1 70 ? 1.181 -0.615 9.286 1.00 98.44 70 TYR A O 1
ATOM 561 N N . SER A 1 71 ? 1.239 -2.057 7.564 1.00 98.25 71 SER A N 1
ATOM 562 C CA . SER A 1 71 ? 2.697 -2.103 7.431 1.00 98.25 71 SER A CA 1
ATOM 563 C C . SER A 1 71 ? 3.104 -1.959 5.970 1.00 98.25 71 SER A C 1
ATOM 565 O O . SER A 1 71 ? 2.431 -2.497 5.097 1.00 98.25 71 SER A O 1
ATOM 567 N N . TYR A 1 72 ? 4.190 -1.236 5.697 1.00 98.56 72 TYR A N 1
ATOM 568 C CA . TYR A 1 72 ? 4.724 -1.139 4.340 1.00 98.56 72 TYR A CA 1
ATOM 569 C C . TYR A 1 72 ? 5.471 -2.415 3.955 1.00 98.56 72 TYR A C 1
ATOM 571 O O . TYR A 1 72 ? 6.335 -2.875 4.699 1.00 98.56 72 TYR A O 1
ATOM 579 N N . GLU A 1 73 ? 5.193 -2.929 2.760 1.00 98.25 73 GLU A N 1
ATOM 580 C CA . GLU A 1 73 ? 5.902 -4.061 2.163 1.00 98.25 73 GLU A CA 1
ATOM 581 C C . GLU A 1 73 ? 6.402 -3.686 0.757 1.00 98.25 73 GLU A C 1
ATOM 583 O O . GLU A 1 73 ? 5.850 -4.068 -0.274 1.00 98.25 73 GLU A O 1
ATOM 588 N N . CYS A 1 74 ? 7.449 -2.860 0.726 1.00 98.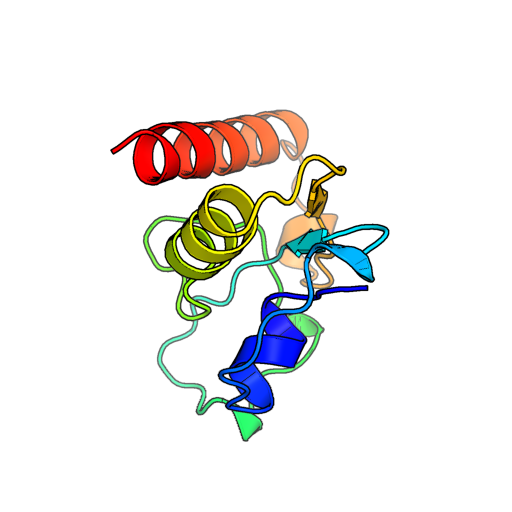25 74 CYS A N 1
ATOM 589 C CA . CYS A 1 74 ? 8.049 -2.337 -0.501 1.00 98.25 74 CYS A CA 1
ATOM 590 C C . CYS A 1 74 ? 9.320 -3.114 -0.867 1.00 98.25 74 CYS A C 1
ATOM 592 O O . CYS A 1 74 ? 10.216 -3.288 -0.035 1.00 98.25 74 CYS A O 1
ATOM 594 N N . PHE A 1 75 ? 9.443 -3.504 -2.134 1.00 98.31 75 PHE A N 1
ATOM 595 C CA . PHE A 1 75 ? 10.596 -4.249 -2.659 1.00 98.31 75 PHE A CA 1
ATOM 596 C C . PHE A 1 75 ? 11.362 -3.485 -3.743 1.00 98.31 75 PHE A C 1
ATOM 598 O O . PHE A 1 75 ? 12.418 -3.942 -4.187 1.00 98.31 75 PHE A O 1
ATOM 605 N N . ALA A 1 76 ? 10.851 -2.334 -4.184 1.00 98.31 76 ALA A N 1
ATOM 606 C CA . ALA A 1 76 ? 11.507 -1.540 -5.204 1.00 98.31 76 ALA A CA 1
ATOM 607 C C . ALA A 1 76 ? 12.890 -1.055 -4.724 1.00 98.31 76 ALA A C 1
ATOM 609 O O . ALA A 1 76 ? 12.987 -0.446 -3.652 1.00 98.31 76 ALA A O 1
ATOM 610 N N . PRO A 1 77 ? 13.954 -1.232 -5.534 1.00 98.12 77 PRO A N 1
ATOM 611 C CA . PRO A 1 77 ? 15.287 -0.736 -5.197 1.00 98.12 77 PRO A CA 1
ATOM 612 C C . PRO A 1 77 ? 15.323 0.767 -4.904 1.00 98.12 77 PRO A C 1
ATOM 614 O O . PRO A 1 77 ? 16.135 1.208 -4.099 1.00 98.12 77 PRO A O 1
ATOM 617 N N . SER A 1 78 ? 14.429 1.550 -5.518 1.00 97.25 78 SER A N 1
ATOM 618 C CA . SER A 1 78 ? 14.297 2.988 -5.265 1.00 97.25 78 SER A CA 1
ATOM 619 C C . SER A 1 78 ? 13.926 3.308 -3.817 1.00 97.25 78 SER A C 1
ATOM 621 O O . SER A 1 78 ? 14.450 4.270 -3.271 1.00 97.25 78 SER A O 1
ATOM 623 N N . VAL A 1 79 ? 13.075 2.496 -3.180 1.00 98.12 79 VAL A N 1
ATOM 624 C CA . VAL A 1 79 ? 12.708 2.676 -1.766 1.00 98.12 79 VAL A CA 1
ATOM 625 C C . VAL A 1 79 ? 13.869 2.282 -0.861 1.00 98.12 79 VAL A C 1
ATOM 627 O O . VAL A 1 79 ? 14.153 2.967 0.115 1.00 98.12 79 VAL A O 1
ATOM 630 N N . HIS A 1 80 ? 14.571 1.191 -1.179 1.00 97.81 80 HIS A N 1
ATOM 631 C CA . HIS A 1 80 ? 15.699 0.720 -0.362 1.00 97.81 80 HIS A CA 1
ATOM 632 C C . HIS A 1 80 ? 16.927 1.632 -0.471 1.00 97.81 80 HIS A C 1
ATOM 634 O O . HIS A 1 80 ? 17.732 1.679 0.455 1.00 97.81 80 HIS A O 1
ATOM 640 N N . ALA A 1 81 ? 17.066 2.350 -1.586 1.00 98.25 81 ALA A N 1
ATOM 641 C CA . ALA A 1 81 ? 18.123 3.329 -1.821 1.00 98.25 81 ALA A CA 1
ATOM 642 C C . ALA A 1 81 ? 17.751 4.758 -1.380 1.00 98.25 81 ALA A C 1
ATOM 644 O O . ALA A 1 81 ? 18.560 5.667 -1.560 1.00 98.25 81 ALA A O 1
ATOM 645 N N . ASP A 1 82 ? 16.551 4.981 -0.834 1.00 98.25 82 ASP A N 1
ATOM 646 C CA . ASP A 1 82 ? 16.106 6.310 -0.414 1.00 98.25 82 ASP A CA 1
ATOM 647 C C . ASP A 1 82 ? 16.860 6.784 0.840 1.00 98.25 82 ASP A C 1
ATOM 649 O O . ASP A 1 82 ? 16.615 6.331 1.961 1.00 98.25 82 ASP A O 1
ATOM 653 N N . GLU A 1 83 ? 17.761 7.751 0.656 1.00 98.38 83 GLU A N 1
ATOM 654 C CA . GLU A 1 83 ? 18.536 8.375 1.736 1.00 98.38 83 GLU A CA 1
ATOM 655 C C . GLU A 1 83 ? 17.664 9.152 2.742 1.00 98.38 83 GLU A C 1
ATOM 657 O O . GLU A 1 83 ? 18.114 9.447 3.849 1.00 98.38 83 GLU A O 1
ATOM 662 N N . ASN A 1 84 ? 16.414 9.470 2.386 1.00 97.88 84 ASN A N 1
ATOM 663 C CA . ASN A 1 84 ? 15.464 10.228 3.200 1.00 97.88 84 ASN A CA 1
ATOM 664 C C . ASN A 1 84 ? 14.206 9.415 3.543 1.00 97.88 84 ASN A C 1
ATOM 666 O O . ASN A 1 84 ? 13.141 9.997 3.771 1.00 97.88 84 ASN A O 1
ATOM 670 N N . ILE A 1 85 ? 14.323 8.084 3.633 1.00 98.12 85 ILE A N 1
ATOM 671 C CA . ILE A 1 85 ? 13.190 7.159 3.810 1.00 98.12 85 ILE A CA 1
ATOM 672 C C . ILE A 1 85 ? 12.215 7.549 4.934 1.00 98.12 85 ILE A C 1
ATOM 674 O O . ILE A 1 85 ? 11.007 7.381 4.787 1.00 98.12 85 ILE A O 1
ATOM 678 N N . GLU A 1 86 ? 12.690 8.127 6.044 1.00 98.44 86 GLU A N 1
ATOM 679 C CA . GLU A 1 86 ? 11.815 8.606 7.124 1.00 98.44 86 GLU A CA 1
ATOM 680 C C . GLU A 1 86 ? 10.860 9.717 6.650 1.00 98.44 86 GLU A C 1
ATOM 682 O O . GLU A 1 86 ? 9.671 9.706 6.979 1.00 98.44 86 GLU A O 1
ATOM 687 N N . ALA A 1 87 ? 11.364 10.684 5.880 1.00 98.56 87 ALA A N 1
ATOM 688 C CA . ALA A 1 87 ? 10.557 11.771 5.338 1.00 98.56 87 ALA A CA 1
ATOM 689 C C . ALA A 1 87 ? 9.580 11.252 4.275 1.00 98.56 87 ALA A C 1
ATOM 691 O O . ALA A 1 87 ? 8.406 11.628 4.288 1.00 98.56 87 ALA A O 1
ATOM 692 N N . SER A 1 88 ? 10.035 10.348 3.409 1.00 98.56 88 SER A N 1
ATOM 693 C CA . SER A 1 88 ? 9.203 9.719 2.380 1.00 98.56 88 SER A CA 1
ATOM 694 C C . SER A 1 88 ? 8.060 8.901 2.992 1.00 98.56 88 SER A C 1
ATOM 696 O O . SER A 1 88 ? 6.905 9.057 2.593 1.00 98.56 88 SER A O 1
ATOM 698 N N . LEU A 1 89 ? 8.338 8.118 4.041 1.00 98.56 89 LEU A N 1
ATOM 699 C CA . LEU A 1 89 ? 7.320 7.397 4.811 1.00 98.56 89 LEU A CA 1
ATOM 700 C C . LEU A 1 89 ? 6.294 8.347 5.432 1.00 98.56 89 LEU A C 1
ATOM 702 O O . LEU A 1 89 ? 5.095 8.105 5.317 1.00 98.56 89 LEU A O 1
ATOM 706 N N . LYS A 1 90 ? 6.737 9.444 6.063 1.00 98.50 90 LYS A N 1
ATOM 707 C CA . LYS A 1 90 ? 5.823 10.445 6.645 1.00 98.50 90 LYS A CA 1
ATOM 708 C C . LYS A 1 90 ? 4.907 11.059 5.591 1.00 98.50 90 LYS A C 1
ATOM 710 O O . LYS A 1 90 ? 3.722 11.236 5.859 1.00 98.50 90 LYS A O 1
ATOM 715 N N . THR A 1 91 ? 5.436 11.366 4.409 1.00 98.56 91 THR A N 1
ATOM 716 C CA . THR A 1 91 ? 4.647 11.889 3.286 1.00 98.56 91 THR A CA 1
ATOM 717 C C . THR A 1 91 ? 3.591 10.880 2.839 1.00 98.56 91 THR A C 1
ATOM 719 O O . THR A 1 91 ? 2.415 11.230 2.774 1.00 98.56 91 THR A O 1
ATOM 722 N N . SER A 1 92 ? 3.990 9.625 2.623 1.00 98.62 92 SER A N 1
ATOM 723 C CA . SER A 1 92 ? 3.102 8.527 2.220 1.00 98.62 92 SER A CA 1
ATOM 724 C C . SER A 1 92 ? 2.001 8.264 3.261 1.00 98.62 92 SER A C 1
ATOM 726 O O . SER A 1 92 ? 0.819 8.211 2.930 1.00 98.62 92 SER A O 1
ATOM 728 N N . ILE A 1 93 ? 2.353 8.191 4.552 1.00 98.38 93 ILE A N 1
ATOM 729 C CA . ILE A 1 93 ? 1.383 8.020 5.651 1.00 98.38 93 ILE A CA 1
ATOM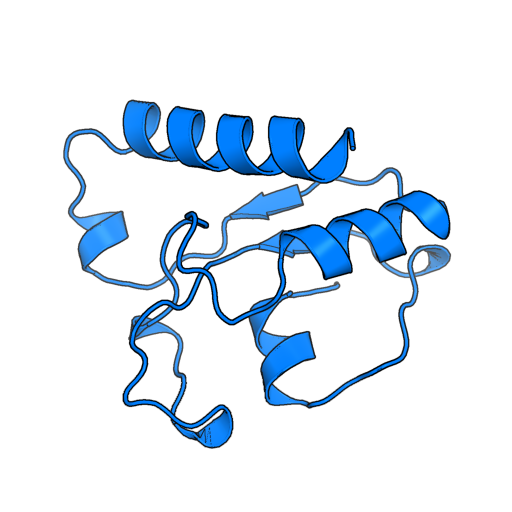 730 C C . ILE A 1 93 ? 0.397 9.188 5.691 1.00 98.38 93 ILE A C 1
ATOM 732 O O . ILE A 1 93 ? -0.810 8.966 5.725 1.00 98.38 93 ILE A O 1
ATOM 736 N N . LYS A 1 94 ? 0.890 10.430 5.631 1.00 98.25 94 LYS A N 1
ATOM 737 C CA . LYS A 1 94 ? 0.037 11.622 5.664 1.00 98.25 94 LYS A CA 1
ATOM 738 C C . LYS A 1 94 ? -0.923 11.669 4.474 1.00 98.25 94 LYS A C 1
ATOM 740 O O . LYS A 1 94 ? -2.062 12.103 4.632 1.00 98.25 94 LYS A O 1
ATOM 745 N N . LEU A 1 95 ? -0.477 11.243 3.293 1.00 97.88 95 LEU A N 1
ATOM 746 C CA . LEU A 1 95 ? -1.333 11.118 2.115 1.00 97.88 95 LEU A CA 1
ATOM 747 C C . LEU A 1 95 ? -2.463 10.113 2.369 1.00 97.88 95 LEU A C 1
ATOM 749 O O . LEU A 1 95 ? -3.626 10.458 2.171 1.00 97.88 95 LEU A O 1
ATOM 753 N N . ILE A 1 96 ? -2.143 8.921 2.877 1.00 97.69 96 ILE A N 1
ATOM 754 C CA . ILE A 1 96 ? -3.145 7.896 3.197 1.00 97.69 96 ILE A CA 1
ATOM 755 C C . ILE A 1 96 ? -4.138 8.413 4.241 1.00 97.69 96 ILE A C 1
ATOM 757 O O . ILE A 1 96 ? -5.342 8.312 4.028 1.00 97.69 96 ILE A O 1
ATOM 761 N N . GLU A 1 97 ? -3.663 8.995 5.344 1.00 96.00 97 GLU A N 1
ATOM 762 C CA . GLU A 1 97 ? -4.519 9.516 6.418 1.00 96.00 97 GLU A CA 1
ATOM 763 C C . GLU A 1 97 ? -5.479 10.600 5.913 1.00 96.00 97 GLU A C 1
ATOM 765 O O . GLU A 1 97 ? -6.678 10.545 6.189 1.00 96.00 97 GLU A O 1
ATOM 770 N N . ASN A 1 98 ? -4.979 11.556 5.123 1.00 95.62 98 ASN A N 1
ATOM 771 C CA . ASN A 1 98 ? -5.797 12.641 4.578 1.00 95.62 98 ASN A CA 1
ATOM 772 C C . ASN A 1 98 ? -6.850 12.145 3.583 1.00 95.62 98 ASN A C 1
ATOM 774 O O . ASN A 1 98 ? -7.947 12.702 3.528 1.00 95.62 98 ASN A O 1
ATOM 778 N N . SER A 1 99 ? -6.514 11.131 2.786 1.00 92.81 99 SER A N 1
ATOM 779 C CA . SER A 1 99 ? -7.414 10.568 1.779 1.00 92.81 99 SER A CA 1
ATOM 780 C C . SER A 1 99 ? -8.424 9.596 2.390 1.00 92.81 99 SER A C 1
ATOM 782 O O . SER A 1 99 ? -9.569 9.551 1.944 1.00 92.81 99 SER A O 1
ATOM 784 N N . ALA A 1 100 ? -8.032 8.839 3.421 1.00 83.44 100 ALA A N 1
ATOM 785 C CA . ALA A 1 100 ? -8.878 7.871 4.120 1.00 83.44 100 ALA A CA 1
ATOM 786 C C . ALA A 1 100 ? -9.883 8.524 5.085 1.00 83.44 100 ALA A C 1
ATOM 788 O O . ALA A 1 100 ? -10.936 7.944 5.335 1.00 83.44 100 ALA A O 1
ATOM 789 N N . ALA A 1 101 ? -9.583 9.720 5.603 1.00 74.25 101 ALA A N 1
ATOM 790 C CA . ALA A 1 101 ? -10.467 10.472 6.499 1.00 74.25 101 ALA A CA 1
ATOM 791 C C . ALA A 1 101 ? -11.646 11.183 5.797 1.00 74.25 101 ALA A C 1
ATOM 793 O O . ALA A 1 101 ? -12.498 11.750 6.483 1.00 74.25 101 ALA A O 1
ATOM 794 N N . GLN A 1 102 ? -11.676 11.186 4.460 1.00 55.69 102 GLN A N 1
ATOM 795 C CA . GLN A 1 102 ? -12.747 11.762 3.631 1.00 55.69 102 GLN A CA 1
ATOM 796 C C . GLN A 1 102 ? -13.798 10.718 3.268 1.00 55.69 102 GLN A C 1
ATOM 798 O O . GLN A 1 102 ? -14.997 11.056 3.327 1.00 55.69 102 GLN A O 1
#